Protein AF-X1CVG8-F1 (afdb_monomer)

InterPro domains:
  IPR050475 Prenyltransferase/isoprenoid biosynthesis [PTHR42723] (1-93)

Secondary structure (DSSP, 8-state):
-----HHHHH-HHHHHHHHHHHHHHHHHHHHHHHHHTT-HHHHHHHHHHHHHHHHHIIIIITT-TTTTHHHHHHHHHHHHHHHHHHHHHHHHH--GGGG--

Sequence (101 aa):
MGLQSLPVAFGIDTAKWICAGTVTVTQLGVAGYLATIGENTYVAVLLALILPQIYFQATLLIPDPVGNDVKYQASAQPFFVFGILATALCLGHHDFGDVVA

Mean predicted aligned error: 5.48 Å

Solvent-accessible surface area (backbone atoms only — not comparable to full-atom values): 5618 Å² total; per-residue (Å²): 134,78,85,80,43,58,46,74,74,58,35,62,78,51,29,41,52,53,53,52,47,51,57,50,52,51,53,51,50,49,34,50,52,34,47,74,74,66,41,54,70,56,25,52,52,37,55,60,36,44,50,60,32,53,50,36,36,65,69,26,31,64,76,37,53,75,89,25,42,68,62,29,46,71,63,25,46,59,36,54,52,49,37,52,50,48,51,52,52,48,62,73,69,55,76,74,68,81,82,78,117

Foldseek 3Di:
DDDCDLCNVPNLQVSLCVVLVVLLVVLVVLLVVCVVLVVVVLSVLSVVLVVQLNVLSVVQCNVPVPVRVVVSCVRNVVSSVVNVVSSVVSVVPDDPVVVPD

Radius of gyration: 16.47 Å; Cα contacts (8 Å, |Δi|>4): 77; chains: 1; bounding box: 33×31×51 Å

pLDDT: mean 89.68, std 11.52, range [39.16, 97.25]

Organism: NCBI:txid412755

Structure (mmCIF, N/CA/C/O backbone):
data_AF-X1CVG8-F1
#
_entry.id   AF-X1CVG8-F1
#
loop_
_atom_site.group_PDB
_atom_site.id
_atom_site.type_symbol
_atom_site.label_atom_id
_atom_site.label_alt_id
_atom_site.label_comp_id
_atom_site.label_asym_id
_atom_site.label_entity_id
_atom_site.label_seq_id
_atom_site.pdbx_PDB_ins_code
_atom_site.Cartn_x
_atom_site.Cartn_y
_atom_site.Cartn_z
_atom_site.occupancy
_atom_site.B_iso_or_equiv
_atom_site.auth_seq_id
_atom_site.auth_comp_id
_atom_site.auth_asym_id
_atom_site.auth_atom_id
_atom_site.pdbx_PDB_model_num
ATOM 1 N N . MET A 1 1 ? -1.997 22.520 23.824 1.00 49.31 1 MET A N 1
ATOM 2 C CA . MET A 1 1 ? -3.076 22.014 22.949 1.00 49.31 1 MET A CA 1
ATOM 3 C C . MET A 1 1 ? -2.459 20.908 22.111 1.00 49.31 1 MET A C 1
ATOM 5 O O . MET A 1 1 ? -1.553 21.200 21.344 1.00 49.31 1 MET A O 1
ATOM 9 N N . GLY A 1 2 ? -2.796 19.654 22.431 1.00 61.06 2 GLY A N 1
ATOM 10 C CA . GLY A 1 2 ? -2.114 18.448 21.943 1.00 61.06 2 GLY A CA 1
ATOM 11 C C . GLY A 1 2 ? -2.254 18.228 20.435 1.00 61.06 2 GLY A C 1
ATOM 12 O O . GLY A 1 2 ? -3.117 18.826 19.801 1.00 61.06 2 GLY A O 1
ATOM 13 N N . LEU A 1 3 ? -1.380 17.383 19.879 1.00 60.78 3 LEU A N 1
ATOM 14 C CA . LEU A 1 3 ? -1.329 17.030 18.455 1.00 60.78 3 LEU A CA 1
ATOM 15 C C . LEU A 1 3 ? -2.732 16.716 17.902 1.00 60.78 3 LEU A C 1
ATOM 17 O O . LEU A 1 3 ? -3.381 15.773 18.356 1.00 60.78 3 LEU A O 1
ATOM 21 N N . GLN A 1 4 ? -3.183 17.481 16.902 1.00 74.62 4 GLN A N 1
ATOM 22 C CA . GLN A 1 4 ? -4.373 17.145 16.115 1.00 74.62 4 GLN A CA 1
ATOM 23 C C . GLN A 1 4 ? -4.050 15.967 15.190 1.00 74.62 4 GLN A C 1
ATOM 25 O O . GLN A 1 4 ? -3.720 16.142 14.019 1.00 74.62 4 GLN A O 1
ATOM 30 N N . SER A 1 5 ? -4.109 14.752 15.724 1.00 80.19 5 SER A N 1
ATOM 31 C CA . SER A 1 5 ? -4.039 13.539 14.913 1.00 80.19 5 SER A CA 1
ATOM 32 C C . SER A 1 5 ? -5.322 13.366 14.088 1.00 80.19 5 SER A C 1
ATOM 34 O O . SER A 1 5 ? -6.369 13.925 14.424 1.00 80.19 5 SER A O 1
ATOM 36 N N . LEU A 1 6 ? -5.267 12.575 13.009 1.00 80.50 6 LEU A N 1
ATOM 37 C CA . LEU A 1 6 ? -6.446 12.277 12.180 1.00 80.50 6 LEU A CA 1
ATOM 38 C C . LEU A 1 6 ? -7.663 11.814 13.011 1.00 80.50 6 LEU A C 1
ATOM 40 O O . LEU A 1 6 ? -8.750 12.343 12.780 1.00 80.50 6 LEU A O 1
ATOM 44 N N . PRO A 1 7 ? -7.518 10.924 14.018 1.00 79.75 7 PRO A N 1
ATOM 45 C CA . PRO A 1 7 ? -8.634 10.551 14.888 1.00 79.75 7 PRO A CA 1
ATOM 46 C C . PRO A 1 7 ? -9.198 11.707 15.723 1.00 79.75 7 PRO A C 1
ATOM 48 O O . PRO A 1 7 ? -10.395 11.730 15.986 1.00 79.75 7 PRO A O 1
ATOM 51 N N . VAL A 1 8 ? -8.364 12.671 16.129 1.00 84.38 8 VAL A N 1
ATOM 52 C CA . VAL A 1 8 ? -8.789 13.848 16.911 1.00 84.38 8 VAL A CA 1
ATOM 53 C C . VAL A 1 8 ? -9.512 14.869 16.030 1.00 84.38 8 VAL A C 1
ATOM 55 O O . VAL A 1 8 ? -10.455 15.508 16.485 1.00 84.38 8 VAL A O 1
ATOM 58 N N . ALA A 1 9 ? -9.093 15.020 14.772 1.00 85.38 9 ALA A N 1
ATOM 59 C CA . ALA A 1 9 ? -9.683 15.978 13.838 1.00 85.38 9 ALA A CA 1
ATOM 60 C C . ALA A 1 9 ? -10.950 15.455 13.136 1.00 85.38 9 ALA A C 1
ATOM 62 O O . ALA A 1 9 ? -11.867 16.232 12.885 1.00 85.38 9 ALA A O 1
ATOM 63 N N . PHE A 1 10 ? -11.007 14.156 12.821 1.00 84.38 10 PHE A N 1
ATOM 64 C CA . PHE A 1 10 ? -12.049 13.567 11.964 1.00 84.38 10 PHE A CA 1
ATOM 65 C C . PHE A 1 10 ? -12.809 12.392 12.603 1.00 84.38 10 PHE A C 1
ATOM 67 O O . PHE A 1 10 ? -13.722 11.842 11.983 1.00 84.38 10 PHE A O 1
ATOM 74 N N . GLY A 1 11 ? -12.451 11.998 13.828 1.00 89.44 11 GLY A N 1
ATOM 75 C CA . GLY A 1 11 ? -12.991 10.815 14.498 1.00 89.44 11 GLY A CA 1
ATOM 76 C C . GLY A 1 11 ? -12.316 9.513 14.056 1.00 89.44 11 GLY A C 1
ATOM 77 O O . GLY A 1 11 ? -11.753 9.412 12.964 1.00 89.44 11 GLY A O 1
ATOM 78 N N . ILE A 1 12 ? -12.376 8.492 14.917 1.00 87.88 12 ILE A N 1
ATOM 79 C CA . ILE A 1 12 ? -11.723 7.187 14.703 1.00 87.88 12 ILE A CA 1
ATOM 80 C C . ILE A 1 12 ? -12.264 6.483 13.449 1.00 87.88 12 ILE A C 1
ATOM 82 O O . ILE A 1 12 ? -11.487 5.951 12.653 1.00 87.88 12 ILE A O 1
ATOM 86 N N . ASP A 1 13 ? -13.581 6.525 13.236 1.00 88.06 13 ASP A N 1
ATOM 87 C CA . ASP A 1 13 ? -14.215 5.854 12.098 1.00 88.06 13 ASP A CA 1
ATOM 88 C C . ASP A 1 13 ? -13.835 6.457 10.751 1.00 88.06 13 ASP A C 1
ATOM 90 O O . ASP A 1 13 ? -13.620 5.716 9.799 1.00 88.06 13 ASP A O 1
ATOM 94 N N . THR A 1 14 ? -13.699 7.777 10.650 1.00 89.38 14 THR A N 1
ATOM 95 C CA . THR A 1 14 ? -13.237 8.412 9.409 1.00 89.38 14 THR A CA 1
ATOM 96 C C . THR A 1 14 ? -11.734 8.207 9.232 1.00 89.38 14 THR A C 1
ATOM 98 O O . THR A 1 14 ? -11.261 7.891 8.139 1.00 89.38 14 THR A O 1
ATOM 101 N N . ALA A 1 15 ? -10.967 8.342 10.318 1.00 89.69 15 ALA A N 1
ATOM 102 C CA . ALA A 1 15 ? -9.512 8.268 10.283 1.00 89.69 15 ALA A CA 1
ATOM 103 C C . ALA A 1 15 ? -8.992 6.908 9.795 1.00 89.69 15 ALA A C 1
ATOM 105 O O . ALA A 1 15 ? -8.022 6.881 9.034 1.00 89.69 15 ALA A O 1
ATOM 106 N N . LYS A 1 16 ? -9.636 5.791 10.167 1.00 91.00 16 LYS A N 1
ATOM 107 C CA . LYS A 1 16 ? -9.216 4.451 9.711 1.00 91.00 16 LYS A CA 1
ATOM 108 C C . LYS A 1 16 ? -9.311 4.297 8.188 1.00 91.00 16 LYS A C 1
ATOM 110 O O . LYS A 1 16 ? -8.393 3.760 7.573 1.00 91.00 16 LYS A O 1
ATOM 115 N N . TRP A 1 17 ? -10.364 4.841 7.572 1.00 92.12 17 TRP A N 1
ATOM 116 C CA . TRP A 1 17 ? -10.549 4.819 6.119 1.00 92.12 17 TRP A CA 1
ATOM 117 C C . TRP A 1 17 ? -9.596 5.765 5.399 1.00 92.12 17 TRP A C 1
ATOM 119 O O . TRP A 1 17 ? -9.034 5.385 4.374 1.00 92.12 17 TRP A O 1
ATOM 129 N N . ILE A 1 18 ? -9.358 6.959 5.952 1.00 92.56 18 ILE A N 1
ATOM 130 C CA . ILE A 1 18 ? -8.348 7.883 5.417 1.00 92.56 18 ILE A CA 1
ATOM 131 C C . ILE A 1 18 ? -6.977 7.205 5.422 1.00 92.56 18 ILE A C 1
ATOM 133 O O . ILE A 1 18 ? -6.274 7.234 4.415 1.00 92.56 18 ILE A O 1
ATOM 137 N N . CYS A 1 19 ? -6.604 6.561 6.527 1.00 92.12 19 CYS A N 1
ATOM 138 C CA . CYS A 1 19 ? -5.313 5.896 6.650 1.00 92.12 19 CYS A CA 1
ATOM 139 C C . CYS A 1 19 ?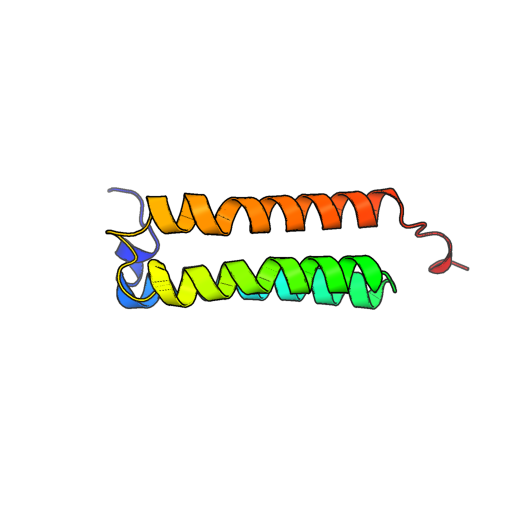 -5.172 4.734 5.648 1.00 92.12 19 CYS A C 1
ATOM 141 O O . CYS A 1 19 ? -4.240 4.738 4.842 1.00 92.12 19 CYS A O 1
ATOM 143 N N . ALA A 1 20 ? -6.132 3.800 5.625 1.00 93.81 20 ALA A N 1
ATOM 144 C CA . ALA A 1 20 ? -6.145 2.672 4.687 1.00 93.81 20 ALA A CA 1
ATOM 145 C C . ALA A 1 20 ? -6.123 3.131 3.217 1.00 93.81 20 ALA A C 1
ATOM 147 O O . ALA A 1 20 ? -5.328 2.648 2.404 1.00 93.81 20 ALA A O 1
ATOM 148 N N . GLY A 1 21 ? -6.968 4.112 2.888 1.00 9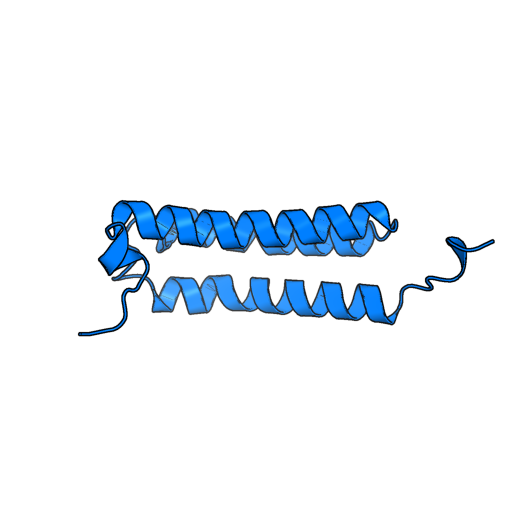4.25 21 GLY A N 1
AT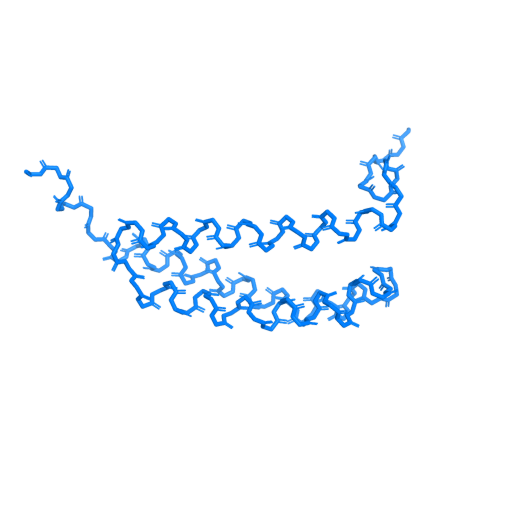OM 149 C CA . GLY A 1 21 ? -7.079 4.675 1.549 1.00 94.25 21 GLY A CA 1
ATOM 150 C C . GLY A 1 21 ? -5.791 5.357 1.106 1.00 94.25 21 GLY A C 1
ATOM 151 O O . GLY A 1 21 ? -5.305 5.084 0.014 1.00 94.25 21 GLY A O 1
ATOM 152 N N . THR A 1 22 ? -5.189 6.181 1.965 1.00 95.31 22 THR A N 1
ATOM 153 C CA . THR A 1 22 ? -3.971 6.935 1.620 1.00 95.31 22 THR A CA 1
ATOM 154 C C . THR A 1 22 ? -2.801 6.001 1.317 1.00 95.31 22 THR A C 1
ATOM 156 O O . THR A 1 22 ? -2.095 6.200 0.326 1.00 95.31 22 THR A O 1
ATOM 159 N N . VAL A 1 23 ? -2.617 4.952 2.127 1.00 94.06 23 VAL A N 1
ATOM 160 C CA . VAL A 1 23 ? -1.550 3.957 1.919 1.00 94.06 23 VAL A CA 1
ATOM 161 C C . VAL A 1 23 ? -1.745 3.221 0.593 1.00 94.06 23 VAL A C 1
ATOM 163 O O . VAL A 1 23 ? -0.796 3.070 -0.180 1.00 94.06 23 VAL A O 1
ATOM 166 N N . THR A 1 24 ? -2.975 2.792 0.312 1.00 95.12 24 THR A N 1
ATOM 167 C CA . THR A 1 24 ? -3.291 2.025 -0.898 1.00 95.12 24 THR A CA 1
ATOM 168 C C . THR A 1 24 ? -3.193 2.887 -2.156 1.00 95.12 24 THR A C 1
ATOM 170 O O . THR A 1 24 ? -2.533 2.494 -3.115 1.00 95.12 24 THR A O 1
ATOM 173 N N . VAL A 1 25 ? -3.774 4.091 -2.146 1.00 97.25 25 VAL A N 1
ATOM 174 C CA . VAL A 1 25 ? -3.726 5.031 -3.279 1.00 97.25 25 VAL A CA 1
ATOM 175 C C . VAL A 1 25 ? -2.290 5.410 -3.619 1.00 97.25 25 VAL A C 1
ATOM 177 O O . VAL A 1 25 ? -1.931 5.414 -4.792 1.00 97.25 25 VAL A O 1
ATOM 180 N N . THR A 1 26 ? -1.448 5.674 -2.618 1.00 95.88 26 THR A N 1
ATOM 181 C CA . THR A 1 26 ? -0.047 6.047 -2.865 1.00 95.88 26 THR A CA 1
ATOM 182 C C . THR A 1 26 ? 0.725 4.907 -3.529 1.00 95.88 26 THR A C 1
ATOM 184 O O . THR A 1 26 ? 1.403 5.135 -4.528 1.00 95.88 26 THR A O 1
ATOM 187 N N . GLN A 1 27 ? 0.596 3.669 -3.039 1.00 95.81 27 GLN A N 1
ATOM 188 C CA . GLN A 1 27 ? 1.283 2.529 -3.659 1.00 95.81 27 GLN A CA 1
ATOM 189 C C . GLN A 1 27 ? 0.754 2.200 -5.054 1.00 95.81 27 GLN A C 1
ATOM 191 O O . GLN A 1 27 ? 1.546 1.879 -5.937 1.00 95.81 27 GLN A O 1
ATOM 196 N N . LEU A 1 28 ? -0.557 2.321 -5.282 1.00 97.06 28 LEU A N 1
ATOM 197 C CA . LEU A 1 28 ? -1.122 2.186 -6.625 1.00 97.06 28 LEU A CA 1
ATOM 198 C C . LEU A 1 28 ? -0.642 3.305 -7.555 1.00 97.06 28 LEU A C 1
ATOM 200 O O . LEU A 1 28 ? -0.373 3.041 -8.722 1.00 97.06 28 LEU A O 1
ATOM 204 N N . GLY A 1 29 ? -0.478 4.527 -7.046 1.00 97.19 29 GLY A N 1
ATOM 205 C CA . GLY A 1 29 ? 0.112 5.640 -7.789 1.00 97.19 29 GLY A CA 1
ATOM 206 C C . GLY A 1 29 ? 1.556 5.357 -8.205 1.00 97.19 29 GLY A C 1
ATOM 207 O O . GLY A 1 29 ? 1.907 5.559 -9.365 1.00 97.19 29 GLY A O 1
ATOM 208 N N . VAL A 1 30 ? 2.372 4.812 -7.298 1.00 96.88 30 VAL A N 1
ATOM 209 C CA . VAL A 1 30 ? 3.746 4.378 -7.608 1.00 96.88 30 VAL A CA 1
ATOM 210 C C . VAL A 1 30 ? 3.750 3.230 -8.618 1.00 96.88 30 VAL A C 1
ATOM 212 O O . VAL A 1 30 ? 4.503 3.283 -9.584 1.00 96.88 30 VAL A O 1
ATOM 215 N N . ALA A 1 31 ? 2.890 2.223 -8.454 1.00 96.38 31 ALA A N 1
ATOM 216 C CA . ALA A 1 31 ? 2.759 1.137 -9.424 1.00 96.38 31 ALA A CA 1
ATOM 217 C C . ALA A 1 31 ? 2.335 1.660 -10.809 1.00 96.38 31 ALA A C 1
ATOM 219 O O . ALA A 1 31 ? 2.878 1.233 -11.823 1.00 96.38 31 ALA A O 1
ATOM 220 N N . GLY A 1 32 ? 1.417 2.630 -10.857 1.00 96.50 32 GLY A N 1
ATOM 221 C CA . GLY A 1 32 ? 1.036 3.320 -12.086 1.00 96.50 32 GLY A CA 1
ATOM 222 C C . GLY A 1 32 ? 2.217 4.052 -12.721 1.00 96.50 32 GLY A C 1
ATOM 223 O O . GLY A 1 32 ? 2.453 3.895 -13.913 1.00 96.50 32 GLY A O 1
ATOM 224 N N . TYR A 1 33 ? 3.006 4.779 -11.929 1.00 95.19 33 TYR A N 1
ATOM 225 C CA . TYR A 1 33 ? 4.230 5.423 -12.405 1.00 95.19 33 TYR A CA 1
ATOM 226 C C . TYR A 1 33 ? 5.236 4.413 -12.979 1.00 95.19 33 TYR A C 1
ATOM 228 O O . TYR A 1 33 ? 5.703 4.599 -14.101 1.00 95.19 33 TYR A O 1
ATOM 236 N N . LEU A 1 34 ? 5.513 3.306 -12.281 1.00 94.19 34 LEU A N 1
ATOM 237 C CA . LEU A 1 34 ? 6.406 2.262 -12.797 1.00 94.19 34 LEU A CA 1
ATOM 238 C C . LEU A 1 34 ? 5.887 1.640 -14.104 1.00 94.19 34 LEU A C 1
ATOM 240 O O . LEU A 1 34 ? 6.675 1.328 -14.995 1.00 94.19 34 LEU A O 1
ATOM 244 N N . ALA A 1 35 ? 4.566 1.522 -14.260 1.00 94.25 35 ALA A N 1
ATOM 245 C CA . ALA A 1 35 ? 3.967 1.078 -15.515 1.00 94.25 35 ALA A CA 1
ATOM 246 C C . ALA A 1 35 ? 4.209 2.082 -16.656 1.00 94.25 35 ALA A C 1
ATOM 248 O O . ALA A 1 35 ? 4.426 1.662 -17.791 1.00 94.25 35 ALA A O 1
ATOM 249 N N . THR A 1 36 ? 4.227 3.393 -16.375 1.00 93.81 36 THR A N 1
ATOM 250 C CA . THR A 1 36 ? 4.519 4.412 -17.404 1.00 93.81 36 THR A CA 1
ATOM 251 C C . THR A 1 36 ? 5.954 4.368 -17.923 1.00 93.81 36 THR A C 1
ATOM 253 O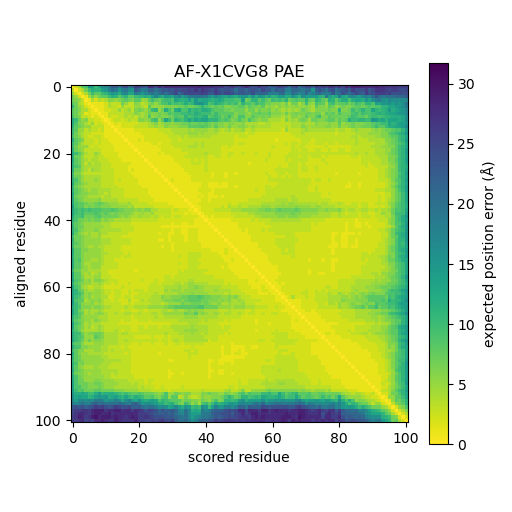 O . THR A 1 36 ? 6.176 4.728 -19.074 1.00 93.81 36 THR A O 1
ATOM 256 N N . ILE A 1 37 ? 6.906 3.887 -17.116 1.00 92.56 37 ILE A N 1
ATOM 257 C CA . ILE A 1 37 ? 8.310 3.698 -17.517 1.00 92.56 37 ILE A CA 1
ATOM 258 C C . ILE A 1 37 ? 8.603 2.264 -18.000 1.00 92.56 37 ILE A C 1
ATOM 260 O O . ILE A 1 37 ? 9.751 1.906 -18.218 1.00 92.56 37 ILE A O 1
ATOM 264 N N . GLY A 1 38 ? 7.575 1.424 -18.178 1.00 90.94 38 GLY A N 1
ATOM 265 C CA . GLY A 1 38 ? 7.711 0.084 -18.767 1.00 90.94 38 GLY A CA 1
ATOM 266 C C . GLY A 1 38 ? 8.215 -1.015 -17.823 1.00 90.94 38 GLY A C 1
ATOM 267 O O . GLY A 1 38 ? 8.397 -2.155 -18.253 1.00 90.94 38 GLY A O 1
ATOM 268 N N . GLU A 1 39 ? 8.375 -0.729 -16.531 1.00 91.44 39 GLU A N 1
ATOM 269 C CA . GLU A 1 39 ? 8.943 -1.644 -15.531 1.00 91.44 39 GLU A CA 1
ATOM 270 C C . GLU A 1 39 ? 7.909 -2.646 -14.983 1.00 91.44 39 GLU A C 1
ATOM 272 O O . GLU A 1 39 ? 7.653 -2.762 -13.780 1.00 91.44 39 GLU A O 1
ATOM 277 N N . ASN A 1 40 ? 7.289 -3.404 -15.890 1.00 92.75 40 ASN A N 1
ATOM 278 C CA . ASN A 1 40 ? 6.138 -4.269 -15.604 1.00 92.75 40 ASN A CA 1
ATOM 279 C C . ASN A 1 40 ? 6.413 -5.353 -14.549 1.00 92.75 40 ASN A C 1
ATOM 281 O O . ASN A 1 40 ? 5.511 -5.728 -13.797 1.00 92.75 40 ASN A O 1
ATOM 285 N N . THR A 1 41 ? 7.651 -5.846 -14.454 1.00 94.56 41 THR A N 1
ATOM 286 C CA . THR A 1 41 ? 8.039 -6.819 -13.421 1.00 94.56 41 THR A CA 1
ATOM 287 C C . THR A 1 41 ? 7.916 -6.209 -12.027 1.00 94.56 41 THR A C 1
ATOM 289 O O . THR A 1 41 ? 7.317 -6.812 -11.135 1.00 94.56 41 THR A O 1
ATOM 292 N N . TYR A 1 42 ? 8.424 -4.990 -11.836 1.00 95.06 42 TYR A N 1
ATOM 293 C CA . TYR A 1 42 ? 8.355 -4.294 -10.554 1.00 95.06 42 TYR A CA 1
ATOM 294 C C . TYR A 1 42 ? 6.931 -3.842 -10.223 1.00 95.06 42 TYR A C 1
ATOM 296 O O . TYR A 1 42 ? 6.538 -3.911 -9.058 1.00 95.06 42 TYR A O 1
ATOM 304 N N . VAL A 1 43 ? 6.127 -3.489 -11.233 1.00 96.50 43 VAL A N 1
ATOM 305 C CA . VAL A 1 43 ? 4.679 -3.267 -11.074 1.00 96.50 43 VAL A CA 1
ATOM 306 C C . VAL A 1 43 ? 4.000 -4.517 -10.515 1.00 96.50 43 VAL A C 1
ATOM 308 O O . VAL A 1 43 ? 3.286 -4.430 -9.517 1.00 96.50 43 VAL A O 1
ATOM 311 N N . ALA A 1 44 ? 4.244 -5.688 -11.111 1.00 96.81 44 ALA A N 1
ATOM 312 C CA . ALA A 1 44 ? 3.646 -6.941 -10.657 1.00 96.81 44 ALA A CA 1
ATOM 313 C C . ALA A 1 44 ? 4.056 -7.289 -9.216 1.00 96.81 44 ALA A C 1
ATOM 315 O O . ALA A 1 44 ? 3.207 -7.689 -8.416 1.00 96.81 44 ALA A O 1
ATOM 316 N N . VAL A 1 45 ? 5.329 -7.080 -8.860 1.00 96.81 45 VAL A N 1
ATOM 317 C CA . VAL A 1 45 ? 5.827 -7.271 -7.487 1.00 96.81 45 VAL A CA 1
ATOM 318 C C . VAL A 1 45 ? 5.137 -6.318 -6.508 1.00 96.81 45 VAL A C 1
ATOM 320 O O . VAL A 1 45 ? 4.652 -6.765 -5.470 1.00 96.81 45 VAL A O 1
ATOM 323 N N . LEU A 1 46 ? 5.037 -5.026 -6.835 1.00 96.50 46 LEU A N 1
ATOM 324 C CA . LEU A 1 46 ? 4.333 -4.040 -6.007 1.00 96.50 46 LEU A CA 1
ATOM 325 C C . LEU A 1 46 ? 2.870 -4.425 -5.794 1.00 96.50 46 LEU A C 1
ATOM 327 O O . LEU A 1 46 ? 2.409 -4.459 -4.656 1.00 96.50 46 LEU A O 1
ATOM 331 N N . LEU A 1 47 ? 2.149 -4.775 -6.862 1.00 96.38 47 LEU A N 1
ATOM 332 C CA . LEU A 1 47 ? 0.752 -5.200 -6.763 1.00 96.38 47 LEU A CA 1
ATOM 333 C C . LEU A 1 47 ? 0.602 -6.454 -5.893 1.00 96.38 47 LEU A C 1
ATOM 335 O O . LEU A 1 47 ? -0.288 -6.500 -5.042 1.00 96.38 47 LEU A O 1
ATOM 339 N N . ALA A 1 48 ? 1.500 -7.432 -6.035 1.00 97.25 48 ALA A N 1
ATOM 340 C CA . ALA A 1 48 ? 1.512 -8.624 -5.192 1.00 97.25 48 ALA A CA 1
ATOM 341 C C . ALA A 1 48 ? 1.747 -8.289 -3.708 1.00 97.25 48 ALA A C 1
ATOM 343 O O . ALA A 1 48 ? 1.108 -8.884 -2.842 1.00 97.25 48 ALA A O 1
ATOM 344 N N . LEU A 1 49 ? 2.611 -7.313 -3.406 1.00 97.00 49 LEU A N 1
ATOM 345 C CA . LEU A 1 49 ? 2.873 -6.847 -2.041 1.00 97.00 49 LEU A CA 1
ATOM 346 C C . LEU A 1 49 ? 1.725 -6.007 -1.464 1.00 97.00 49 LEU A C 1
ATOM 348 O O . LEU A 1 49 ? 1.549 -5.990 -0.246 1.00 97.00 49 LEU A O 1
ATOM 352 N N . ILE A 1 50 ? 0.929 -5.326 -2.290 1.00 96.38 50 ILE A N 1
ATOM 353 C CA . ILE A 1 50 ? -0.239 -4.547 -1.844 1.00 96.38 50 ILE A CA 1
ATOM 354 C C . ILE A 1 50 ? -1.374 -5.465 -1.363 1.00 96.38 50 ILE A C 1
ATOM 356 O O . ILE A 1 50 ? -2.065 -5.127 -0.402 1.00 96.38 50 ILE A O 1
ATOM 360 N N . LEU A 1 51 ? -1.557 -6.644 -1.968 1.00 95.94 51 LEU A N 1
ATOM 361 C CA . LEU A 1 51 ? -2.635 -7.577 -1.605 1.00 95.94 51 LEU A CA 1
ATOM 362 C C . LEU A 1 51 ? -2.674 -7.956 -0.109 1.00 95.94 51 LEU A C 1
ATOM 364 O O . LEU A 1 51 ? -3.724 -7.760 0.513 1.00 95.94 51 LEU A O 1
ATOM 368 N N . PRO A 1 52 ? -1.584 -8.453 0.517 1.00 95.44 52 PRO A N 1
ATOM 369 C CA . PRO A 1 52 ? -1.591 -8.744 1.948 1.00 95.44 52 PRO A CA 1
ATOM 370 C C . PRO A 1 52 ? -1.803 -7.479 2.790 1.00 95.44 52 PRO A C 1
ATOM 372 O O . PRO A 1 52 ? -2.460 -7.544 3.826 1.00 95.44 52 PRO A O 1
ATOM 375 N N . GLN A 1 53 ? -1.332 -6.311 2.338 1.00 95.81 53 GLN A N 1
ATOM 376 C CA . GLN A 1 53 ? -1.564 -5.046 3.043 1.00 95.81 53 GLN A CA 1
ATOM 377 C C . GLN A 1 53 ? -3.055 -4.695 3.086 1.00 95.81 53 GLN A C 1
ATOM 379 O O . GLN A 1 53 ? -3.572 -4.408 4.165 1.00 95.81 53 GLN A O 1
ATOM 384 N N . ILE A 1 54 ? -3.763 -4.783 1.954 1.00 95.62 54 ILE A N 1
ATOM 385 C CA . ILE A 1 54 ? -5.217 -4.552 1.888 1.00 95.62 54 ILE A CA 1
ATOM 386 C C . ILE A 1 54 ? -5.964 -5.581 2.745 1.00 95.62 54 ILE A C 1
ATOM 388 O O . ILE A 1 54 ? -6.885 -5.220 3.479 1.00 95.62 54 ILE A O 1
ATOM 392 N N . TYR A 1 55 ? -5.545 -6.850 2.714 1.00 96.06 55 TYR A N 1
ATOM 393 C CA . TYR A 1 55 ? -6.125 -7.890 3.565 1.00 96.06 55 TYR A CA 1
ATOM 394 C C . TYR A 1 55 ? -6.011 -7.542 5.059 1.00 96.06 55 TYR A C 1
ATOM 396 O O . TYR A 1 55 ? -7.003 -7.616 5.790 1.00 96.06 55 TYR A O 1
ATOM 404 N N . PHE A 1 56 ? -4.840 -7.098 5.525 1.00 95.56 56 PHE A N 1
ATOM 405 C CA . PHE A 1 56 ? -4.655 -6.686 6.920 1.00 95.56 56 PHE A CA 1
ATOM 406 C C . PHE A 1 56 ? -5.372 -5.372 7.257 1.00 95.56 56 PHE A C 1
ATOM 408 O O . PHE A 1 56 ? -5.863 -5.221 8.375 1.00 95.56 56 PHE A O 1
ATOM 415 N N . GLN A 1 57 ? -5.512 -4.439 6.311 1.00 93.69 57 GLN A N 1
ATOM 416 C CA . GLN A 1 57 ? -6.349 -3.250 6.508 1.00 93.69 57 GLN A CA 1
ATOM 417 C C . GLN A 1 57 ? -7.819 -3.640 6.730 1.00 93.69 57 GLN A C 1
ATOM 419 O O . GLN A 1 57 ? -8.455 -3.148 7.663 1.00 93.69 57 GLN A O 1
ATOM 424 N N . ALA A 1 58 ? -8.343 -4.566 5.923 1.00 94.50 58 ALA A N 1
ATOM 425 C CA . A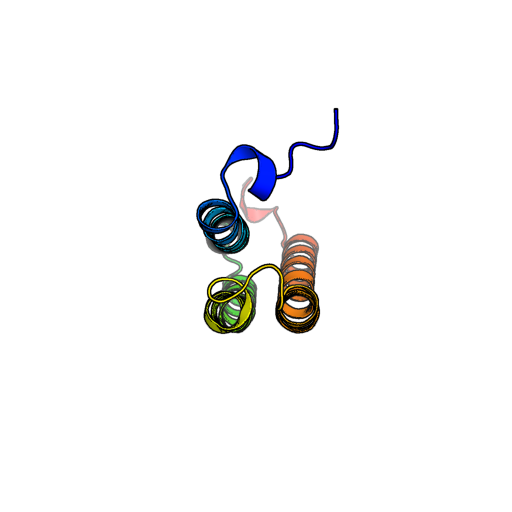LA A 1 58 ? -9.723 -5.038 6.016 1.00 94.50 58 ALA A CA 1
ATOM 426 C C . ALA A 1 58 ? -10.004 -5.859 7.282 1.00 94.50 58 ALA A C 1
ATOM 428 O O . ALA A 1 58 ? -11.084 -5.745 7.858 1.00 94.50 58 ALA A O 1
ATOM 429 N N . THR A 1 59 ? -9.045 -6.674 7.724 1.00 94.50 59 THR A N 1
ATOM 430 C CA . THR A 1 59 ? -9.238 -7.609 8.846 1.00 94.50 59 THR A CA 1
ATOM 431 C C . THR A 1 59 ? -8.820 -7.055 10.206 1.00 94.50 59 THR A C 1
ATOM 433 O O . THR A 1 59 ? -9.370 -7.487 11.216 1.00 94.50 59 THR A O 1
ATOM 436 N N . LEU A 1 60 ? -7.875 -6.108 10.260 1.00 93.62 60 LEU A N 1
ATOM 437 C CA . LEU A 1 60 ? -7.324 -5.584 11.515 1.00 93.62 60 LEU A CA 1
ATOM 438 C C . LEU A 1 60 ? -7.634 -4.096 11.708 1.00 93.62 60 LEU A C 1
ATOM 440 O O . LEU A 1 60 ? -8.213 -3.731 12.730 1.00 93.62 60 LEU A O 1
ATOM 444 N N . LEU A 1 61 ? -7.296 -3.251 10.727 1.00 90.88 61 LEU A N 1
ATOM 445 C CA . LEU A 1 61 ? -7.386 -1.791 10.860 1.00 90.88 61 LEU A CA 1
ATOM 446 C C . LEU A 1 61 ? -8.833 -1.268 10.838 1.00 90.88 61 LEU A C 1
ATOM 448 O O . LEU A 1 61 ? -9.197 -0.431 11.657 1.00 90.88 61 LEU A O 1
ATOM 452 N N . ILE A 1 62 ? -9.665 -1.723 9.898 1.00 91.44 62 ILE A N 1
ATOM 453 C CA . ILE A 1 62 ? -11.050 -1.239 9.752 1.00 91.44 62 ILE A CA 1
ATOM 454 C C . ILE A 1 62 ? -11.964 -1.687 10.914 1.00 91.44 62 ILE A C 1
ATOM 456 O O . ILE A 1 62 ? -12.766 -0.859 11.369 1.00 91.44 62 ILE A O 1
ATOM 460 N N . PRO A 1 63 ? -11.877 -2.940 11.413 1.00 92.44 63 PRO A N 1
ATOM 461 C CA . PRO A 1 63 ? -12.725 -3.399 12.513 1.00 92.44 63 PRO A CA 1
ATOM 462 C C . PRO A 1 63 ? -12.408 -2.723 13.848 1.00 92.44 63 PRO A C 1
ATOM 464 O O . PRO A 1 63 ? -13.324 -2.261 14.521 1.00 92.44 63 PRO A O 1
ATOM 467 N N . ASP A 1 64 ? -11.127 -2.638 14.214 1.00 92.38 64 ASP A N 1
ATOM 468 C CA . ASP A 1 64 ? -10.686 -1.972 15.442 1.00 92.38 64 ASP A CA 1
ATOM 469 C C . ASP A 1 64 ? -9.291 -1.348 15.249 1.00 92.38 64 ASP A C 1
ATOM 471 O O . ASP A 1 64 ? -8.271 -2.005 15.487 1.00 92.38 64 ASP A O 1
ATOM 475 N N . PRO A 1 65 ? -9.223 -0.077 14.812 1.00 87.50 65 PRO A N 1
ATOM 476 C CA . PRO A 1 65 ? -7.961 0.588 14.496 1.00 87.50 65 PRO A CA 1
ATOM 477 C C . PRO A 1 65 ? -7.090 0.867 15.723 1.00 87.50 65 PRO A C 1
ATOM 479 O O . PRO A 1 65 ? -5.909 1.150 15.547 1.00 87.50 65 PRO A O 1
ATOM 482 N N . VAL A 1 66 ? -7.649 0.831 16.939 1.00 90.00 66 VAL A N 1
ATOM 483 C CA . VAL A 1 66 ? -6.905 1.115 18.175 1.00 90.00 66 VAL A CA 1
ATOM 484 C C . VAL A 1 66 ? -6.430 -0.185 18.812 1.00 90.00 66 VAL A C 1
ATOM 486 O O . VAL A 1 66 ? -5.256 -0.306 19.139 1.00 90.00 66 VAL A O 1
ATOM 489 N N . GLY A 1 67 ? -7.308 -1.181 18.954 1.00 91.50 67 GLY A N 1
ATOM 490 C CA . GLY A 1 67 ? -6.949 -2.458 19.578 1.00 91.50 67 GLY A CA 1
ATOM 491 C C . GLY A 1 67 ? -6.055 -3.350 18.713 1.00 91.50 67 GLY A C 1
ATOM 492 O O . GLY A 1 67 ? -5.338 -4.204 19.242 1.00 91.50 67 GLY A O 1
ATOM 493 N N . ASN A 1 68 ? -6.065 -3.159 17.390 1.00 93.69 68 ASN A N 1
ATOM 494 C CA . ASN A 1 68 ? -5.261 -3.954 16.463 1.00 93.69 68 ASN A CA 1
ATOM 495 C C . ASN A 1 68 ? -4.068 -3.203 15.860 1.00 93.69 68 ASN A C 1
ATOM 497 O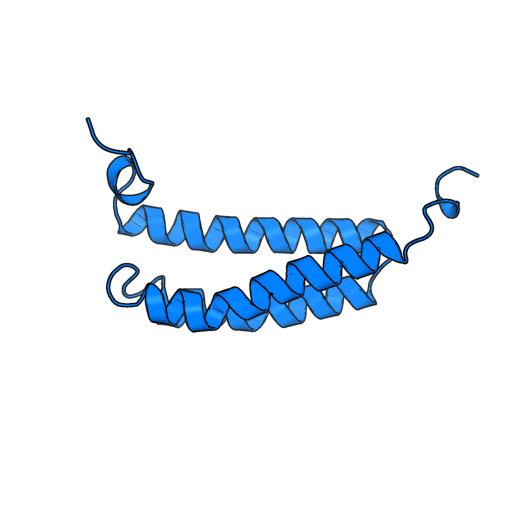 O . ASN A 1 68 ? -3.449 -3.745 14.945 1.00 93.69 68 ASN A O 1
ATOM 501 N N . ASP A 1 69 ? -3.715 -2.006 16.337 1.00 90.69 69 ASP A N 1
ATOM 502 C CA . ASP A 1 69 ? -2.677 -1.175 15.709 1.00 90.69 69 ASP A CA 1
ATOM 503 C C . ASP A 1 69 ? -1.321 -1.899 15.582 1.00 90.69 69 ASP A C 1
ATOM 505 O O . ASP A 1 69 ? -0.776 -1.991 14.483 1.00 90.69 69 ASP A O 1
ATOM 509 N N . VAL A 1 70 ? -0.820 -2.520 16.652 1.00 94.00 70 VAL A N 1
ATOM 510 C CA . VAL A 1 70 ? 0.459 -3.236 16.683 1.00 94.00 70 VAL A CA 1
ATOM 511 C C . VAL A 1 70 ? 0.405 -4.453 15.772 1.00 94.00 70 VAL A C 1
ATOM 513 O O . VAL A 1 70 ? 1.353 -4.714 15.038 1.00 94.00 70 VAL A O 1
ATOM 516 N N . LYS A 1 71 ? -0.710 -5.194 15.779 1.00 93.62 71 LYS A N 1
ATOM 517 C CA . LYS A 1 71 ? -0.882 -6.381 14.926 1.00 93.62 71 LYS A CA 1
ATOM 518 C C . LYS A 1 71 ? -0.935 -5.989 13.455 1.00 93.62 71 LYS A C 1
ATOM 520 O O . LYS A 1 71 ? -0.302 -6.643 12.630 1.00 93.62 71 LYS A O 1
ATOM 525 N N . TYR A 1 72 ? -1.668 -4.923 13.140 1.00 94.56 72 TYR A N 1
ATOM 526 C CA . TYR A 1 72 ? -1.748 -4.361 11.801 1.00 94.56 72 TYR A CA 1
ATOM 527 C C . TYR A 1 72 ? -0.370 -3.901 11.327 1.00 94.56 72 TYR A C 1
ATOM 529 O O . TYR A 1 72 ? 0.060 -4.334 10.264 1.00 94.56 72 TYR A O 1
ATOM 537 N N . GLN A 1 73 ? 0.350 -3.104 12.119 1.00 92.00 73 GLN A N 1
ATOM 538 C CA . GLN A 1 73 ? 1.684 -2.622 11.753 1.00 92.00 73 GLN A CA 1
ATOM 539 C C . GLN A 1 73 ? 2.668 -3.785 11.595 1.00 92.00 73 GLN A C 1
ATOM 541 O O . GLN A 1 73 ? 3.301 -3.910 10.553 1.00 92.00 73 GLN A O 1
ATOM 546 N N . ALA A 1 74 ? 2.723 -4.712 12.554 1.00 95.12 74 ALA A N 1
ATOM 547 C CA . ALA A 1 74 ? 3.600 -5.881 12.472 1.00 95.12 74 ALA A CA 1
ATOM 548 C C . ALA A 1 74 ? 3.317 -6.761 11.241 1.00 95.12 74 ALA A C 1
ATOM 550 O O . ALA A 1 74 ? 4.241 -7.365 10.699 1.00 95.12 74 ALA A O 1
ATOM 551 N N . SER A 1 75 ? 2.061 -6.821 10.789 1.00 94.50 75 SER A N 1
ATOM 552 C CA . SER A 1 75 ? 1.663 -7.652 9.650 1.00 94.50 75 SER A CA 1
ATOM 553 C C . SER A 1 75 ? 1.802 -6.928 8.310 1.00 94.50 75 SER A C 1
ATOM 555 O O . SER A 1 75 ? 2.346 -7.492 7.370 1.00 94.50 75 SER A O 1
ATOM 557 N N . ALA A 1 76 ? 1.325 -5.686 8.193 1.00 94.62 76 ALA A N 1
ATOM 558 C CA . ALA A 1 76 ? 1.251 -4.949 6.931 1.00 94.62 76 ALA A CA 1
ATOM 559 C C . ALA A 1 76 ? 2.534 -4.166 6.604 1.00 94.62 76 ALA A C 1
ATOM 561 O O . ALA A 1 76 ? 2.921 -4.082 5.436 1.00 94.62 76 ALA A O 1
ATOM 562 N N . GLN A 1 77 ? 3.215 -3.611 7.612 1.00 93.69 77 GLN A N 1
ATOM 563 C CA . GLN A 1 77 ? 4.372 -2.732 7.414 1.00 93.69 77 GLN A CA 1
ATOM 564 C C . GLN A 1 77 ? 5.553 -3.411 6.697 1.00 93.69 77 GLN A C 1
ATOM 566 O O . GLN A 1 77 ? 6.155 -2.755 5.846 1.00 93.69 77 GLN A O 1
ATOM 571 N N . PRO A 1 78 ? 5.886 -4.697 6.937 1.00 96.25 78 PRO A N 1
ATOM 572 C CA . PRO A 1 78 ? 6.954 -5.361 6.190 1.00 96.25 78 PRO A CA 1
ATOM 573 C C . PRO A 1 78 ? 6.720 -5.341 4.675 1.00 96.25 78 PRO A C 1
ATOM 575 O O . PRO A 1 78 ? 7.632 -5.025 3.917 1.00 96.25 78 PRO A O 1
ATOM 578 N N . PHE A 1 79 ? 5.488 -5.598 4.224 1.00 96.75 79 PHE A N 1
ATOM 579 C CA . PHE A 1 79 ? 5.140 -5.576 2.800 1.00 96.75 79 PHE A CA 1
ATOM 580 C C . PHE A 1 79 ? 5.232 -4.172 2.205 1.00 96.75 79 PHE A C 1
ATOM 582 O O . PHE A 1 79 ? 5.729 -4.014 1.092 1.00 96.75 79 PHE A O 1
ATOM 589 N N . PHE A 1 80 ? 4.815 -3.156 2.964 1.00 96.12 80 PHE A N 1
ATOM 590 C CA . PHE A 1 80 ? 4.965 -1.761 2.559 1.00 96.12 80 PHE A CA 1
ATOM 591 C C . PHE A 1 80 ? 6.441 -1.388 2.362 1.00 96.12 80 PHE A C 1
ATOM 593 O O . PHE A 1 80 ? 6.817 -0.830 1.331 1.00 96.12 80 PHE A O 1
ATOM 600 N N . VAL A 1 81 ? 7.300 -1.750 3.322 1.00 96.88 81 VAL A N 1
ATOM 601 C CA . VAL A 1 81 ? 8.745 -1.487 3.248 1.00 96.88 81 VAL A CA 1
ATOM 602 C C . VAL A 1 81 ? 9.379 -2.238 2.078 1.00 96.88 81 VAL A C 1
ATOM 604 O O . VAL A 1 81 ? 10.154 -1.644 1.330 1.00 96.88 81 VAL A O 1
ATOM 607 N N . PHE A 1 82 ? 9.015 -3.503 1.849 1.00 97.06 82 PHE A N 1
ATOM 608 C CA . PHE A 1 82 ? 9.474 -4.232 0.665 1.00 97.06 82 PHE A CA 1
ATOM 609 C C . PHE A 1 82 ? 8.994 -3.598 -0.645 1.00 97.06 82 PHE A C 1
ATOM 611 O O . PHE A 1 82 ? 9.756 -3.581 -1.606 1.00 97.06 82 PHE A O 1
ATOM 618 N N . GLY A 1 83 ? 7.789 -3.023 -0.685 1.00 96.38 83 GLY A N 1
ATOM 619 C CA . GLY A 1 83 ? 7.299 -2.273 -1.845 1.00 96.38 83 GLY A CA 1
ATOM 620 C C . GLY A 1 83 ? 8.153 -1.036 -2.139 1.00 96.38 83 GLY A C 1
ATOM 621 O O . GLY A 1 83 ? 8.532 -0.797 -3.288 1.00 96.38 83 GLY A O 1
ATOM 622 N N . ILE A 1 84 ? 8.537 -0.291 -1.097 1.00 96.94 84 ILE A N 1
ATOM 623 C CA . ILE A 1 84 ? 9.466 0.844 -1.223 1.00 96.94 84 ILE A CA 1
ATOM 624 C C . ILE A 1 84 ? 10.834 0.370 -1.728 1.00 96.94 84 ILE A C 1
ATOM 626 O O . ILE A 1 84 ? 11.378 0.964 -2.658 1.00 96.94 84 ILE A O 1
ATOM 630 N N . LEU A 1 85 ? 11.379 -0.712 -1.165 1.00 96.94 85 LEU A N 1
ATOM 631 C CA . LEU A 1 85 ? 12.667 -1.268 -1.595 1.00 96.94 85 LEU A CA 1
ATOM 632 C C . LEU A 1 85 ? 12.629 -1.757 -3.049 1.00 96.94 85 LEU A C 1
ATOM 634 O O . LEU A 1 85 ? 13.559 -1.483 -3.803 1.00 96.94 85 LEU A O 1
ATOM 638 N N . ALA A 1 86 ? 11.552 -2.427 -3.465 1.00 95.75 86 ALA A N 1
ATOM 639 C CA . ALA A 1 86 ? 11.360 -2.857 -4.848 1.00 95.75 86 ALA A CA 1
ATOM 640 C C . ALA A 1 86 ? 11.320 -1.657 -5.805 1.00 95.75 86 ALA A C 1
ATOM 642 O O . ALA A 1 86 ? 11.966 -1.687 -6.849 1.00 95.75 86 ALA A O 1
ATOM 643 N N . THR A 1 87 ? 10.633 -0.578 -5.418 1.00 95.69 87 THR A N 1
AT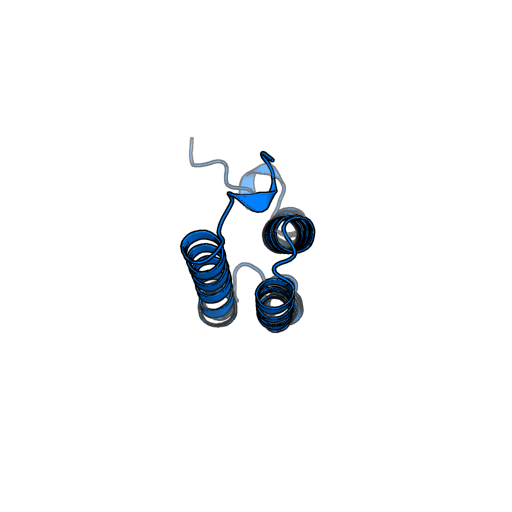OM 644 C CA . THR A 1 87 ? 10.606 0.678 -6.185 1.00 95.69 87 THR A CA 1
ATOM 645 C C . THR A 1 87 ? 12.002 1.293 -6.293 1.00 95.69 87 THR A C 1
ATOM 647 O O . THR A 1 87 ? 12.418 1.696 -7.373 1.00 95.69 87 THR A O 1
ATOM 650 N N . ALA A 1 88 ? 12.756 1.341 -5.192 1.00 95.12 88 ALA A N 1
ATOM 651 C CA . ALA A 1 88 ? 14.108 1.894 -5.192 1.00 95.12 88 ALA A CA 1
ATOM 652 C C . ALA A 1 88 ? 15.067 1.082 -6.081 1.00 95.12 88 ALA A C 1
ATOM 654 O O . ALA A 1 88 ? 15.835 1.666 -6.841 1.00 95.12 88 ALA A O 1
ATOM 655 N N . LEU A 1 89 ? 14.989 -0.252 -6.027 1.00 94.56 89 LEU A N 1
ATOM 656 C CA . LEU A 1 89 ? 15.766 -1.139 -6.899 1.00 94.56 89 LEU A CA 1
ATOM 657 C C . LEU A 1 89 ? 15.385 -0.969 -8.372 1.00 94.56 89 LEU A C 1
ATOM 659 O O . LEU A 1 89 ? 16.270 -0.925 -9.218 1.00 94.56 89 LEU A O 1
ATOM 663 N N . CYS A 1 90 ? 14.090 -0.836 -8.666 1.00 93.44 90 CYS A N 1
ATOM 664 C CA . CYS A 1 90 ? 13.597 -0.547 -10.009 1.00 93.44 90 CYS A CA 1
ATOM 665 C C . CYS A 1 90 ? 14.241 0.725 -10.565 1.00 93.44 90 CYS A C 1
ATOM 667 O O . CYS A 1 90 ? 14.868 0.689 -11.615 1.00 93.44 90 CYS A O 1
ATOM 669 N N . LEU A 1 91 ? 14.149 1.834 -9.827 1.00 92.88 91 LEU A N 1
ATOM 670 C CA . 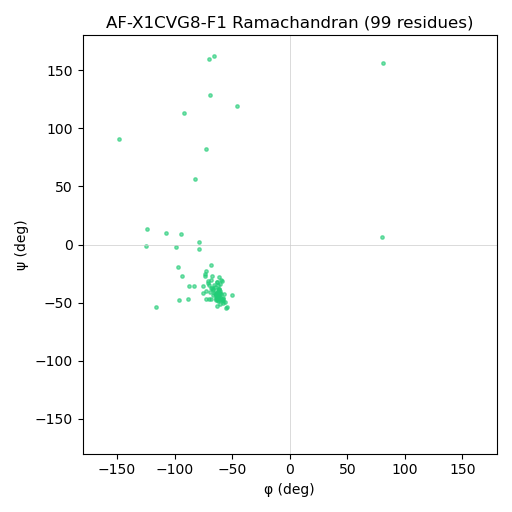LEU A 1 91 ? 14.677 3.124 -10.273 1.00 92.88 91 LEU A CA 1
ATOM 671 C C . LEU A 1 91 ? 16.206 3.159 -10.344 1.00 92.88 91 LEU A C 1
ATOM 673 O O . LEU A 1 91 ? 16.751 3.888 -11.162 1.00 92.88 91 LEU A O 1
ATOM 677 N N . GLY A 1 92 ? 16.899 2.394 -9.497 1.00 90.81 92 GLY A N 1
ATOM 678 C CA . GLY A 1 92 ? 18.359 2.290 -9.534 1.00 90.81 92 GLY A CA 1
ATOM 679 C C . GLY A 1 92 ? 18.897 1.467 -10.707 1.00 90.81 92 GLY A C 1
ATOM 680 O O . GLY A 1 92 ? 20.040 1.670 -11.105 1.00 90.81 92 GLY A O 1
ATOM 681 N N . HIS A 1 93 ? 18.102 0.539 -11.246 1.00 88.44 93 HIS A N 1
ATOM 682 C CA . HIS A 1 93 ? 18.472 -0.274 -12.410 1.00 88.44 93 HIS A CA 1
ATOM 683 C C . HIS A 1 93 ? 17.922 0.266 -13.734 1.00 88.44 93 HIS A C 1
ATOM 685 O O . HIS A 1 93 ? 18.424 -0.116 -14.789 1.00 88.44 93 HIS A O 1
ATOM 691 N N . HIS A 1 94 ? 16.895 1.112 -13.685 1.00 86.75 94 HIS A N 1
ATOM 692 C CA . HIS A 1 94 ? 16.268 1.683 -14.867 1.00 86.75 94 HIS A CA 1
ATOM 693 C C . HIS A 1 94 ? 17.206 2.681 -15.560 1.00 86.75 94 HIS A C 1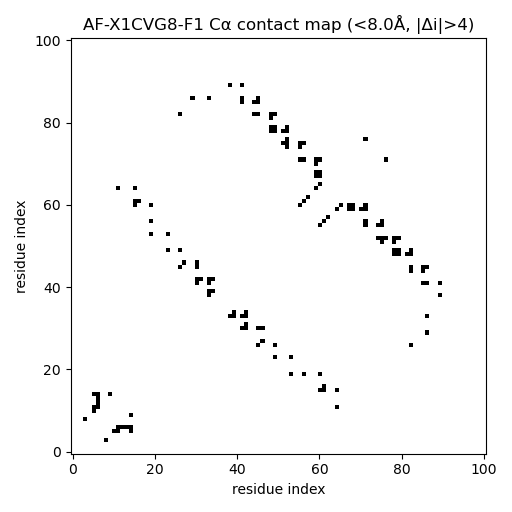
ATOM 695 O O . HIS A 1 94 ? 17.713 3.609 -14.925 1.00 86.75 94 HIS A O 1
ATOM 701 N N . ASP A 1 95 ? 17.408 2.514 -16.867 1.00 83.06 95 ASP A N 1
ATOM 702 C CA . ASP A 1 95 ? 18.139 3.477 -17.689 1.00 83.06 95 ASP A CA 1
ATOM 703 C C . ASP A 1 95 ? 17.161 4.487 -18.300 1.00 83.06 95 ASP A C 1
ATOM 705 O O . ASP A 1 95 ? 16.330 4.152 -19.139 1.00 83.06 95 ASP A O 1
ATOM 709 N N . PHE A 1 96 ? 17.262 5.747 -17.878 1.00 75.00 96 PHE A N 1
ATOM 710 C CA . PHE A 1 96 ? 16.405 6.831 -18.368 1.00 75.00 96 PHE A CA 1
ATOM 711 C C . PHE A 1 96 ? 16.837 7.367 -19.748 1.00 75.00 96 PHE A C 1
ATOM 713 O O . PHE A 1 96 ? 16.237 8.323 -20.248 1.00 75.00 96 PHE A O 1
ATOM 720 N N . GLY A 1 97 ? 17.879 6.788 -20.361 1.00 62.41 97 GLY A N 1
ATOM 721 C CA . GLY A 1 97 ? 18.444 7.225 -21.640 1.00 62.41 97 GLY A CA 1
ATOM 722 C C . GLY A 1 97 ? 17.488 7.159 -22.839 1.00 62.41 97 GLY A C 1
ATOM 723 O O . GLY A 1 97 ? 17.599 7.992 -23.737 1.00 62.41 97 GLY A O 1
ATOM 724 N N . ASP A 1 98 ? 16.505 6.255 -22.831 1.00 55.59 98 ASP A N 1
ATOM 725 C CA . ASP A 1 98 ? 15.599 6.027 -23.972 1.00 55.59 98 ASP A CA 1
ATOM 726 C C . ASP A 1 98 ? 14.471 7.071 -24.118 1.00 55.59 98 ASP A C 1
ATOM 728 O O . ASP A 1 98 ? 13.714 7.037 -25.087 1.00 55.59 98 ASP A O 1
ATOM 732 N N . VAL A 1 99 ? 14.341 8.027 -23.188 1.00 54.59 99 VAL A N 1
ATOM 733 C CA . VAL A 1 99 ? 13.265 9.047 -23.206 1.00 54.59 99 VAL A CA 1
ATOM 734 C C . VAL A 1 99 ? 13.737 10.394 -23.787 1.00 54.59 99 VAL A C 1
ATOM 736 O O . VAL A 1 99 ? 12.943 11.325 -23.922 1.00 54.59 99 VAL A O 1
ATOM 739 N N . VAL A 1 100 ? 15.017 10.524 -24.165 1.00 51.62 100 VAL A N 1
ATOM 740 C CA . VAL A 1 100 ? 15.611 11.802 -24.621 1.00 51.62 100 VAL A CA 1
ATOM 741 C C . VAL A 1 100 ? 16.264 11.738 -26.014 1.00 51.62 100 VAL A C 1
ATOM 743 O O . VAL A 1 100 ? 16.976 12.674 -26.382 1.00 51.62 100 VAL A O 1
ATOM 746 N N . ALA A 1 101 ? 16.026 10.679 -26.796 1.00 39.16 101 ALA A N 1
ATOM 747 C CA . ALA A 1 101 ? 16.540 10.533 -28.165 1.00 39.16 101 ALA A CA 1
ATOM 748 C C . ALA A 1 101 ? 15.446 10.684 -29.232 1.00 39.16 101 ALA A C 1
ATOM 750 O O . ALA A 1 101 ? 14.360 10.084 -29.065 1.00 39.16 101 ALA A O 1
#